Protein AF-V5GDR2-F1 (afdb_monomer)

Organism: Anoplophora glabripennis (NCBI:txid217634)

Structure (mmCIF, N/CA/C/O backbone):
data_AF-V5GDR2-F1
#
_entry.id   AF-V5GDR2-F1
#
loop_
_atom_site.group_PDB
_atom_site.id
_atom_site.type_symbol
_atom_site.label_atom_id
_atom_site.label_alt_id
_atom_site.label_comp_id
_atom_site.label_asym_id
_atom_site.label_entity_id
_atom_site.label_seq_id
_atom_site.pdbx_PDB_ins_code
_atom_site.Cartn_x
_atom_site.Cartn_y
_atom_site.Cartn_z
_atom_site.occupancy
_atom_site.B_iso_or_equiv
_atom_site.auth_seq_id
_atom_site.auth_comp_id
_atom_site.auth_asym_id
_atom_site.auth_atom_id
_atom_site.pdbx_PDB_model_num
ATOM 1 N N . ILE A 1 1 ? 28.555 4.060 -13.500 1.00 91.31 1 ILE A N 1
ATOM 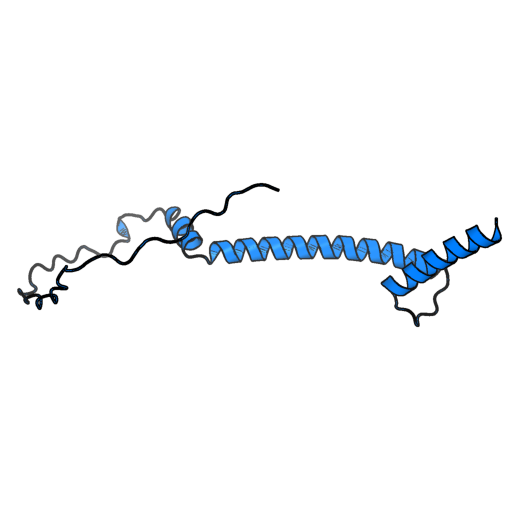2 C CA . ILE A 1 1 ? 27.833 4.610 -12.322 1.00 91.31 1 ILE A CA 1
ATOM 3 C C . ILE A 1 1 ? 26.363 4.839 -12.666 1.00 91.31 1 ILE A C 1
ATOM 5 O O . ILE A 1 1 ? 25.512 4.177 -12.093 1.00 91.31 1 ILE A O 1
ATOM 9 N N . GLU A 1 2 ? 26.080 5.627 -13.700 1.00 98.31 2 GLU A N 1
ATOM 10 C CA . GLU A 1 2 ? 24.729 5.922 -14.201 1.00 98.31 2 GLU A CA 1
ATOM 11 C C . GLU A 1 2 ? 23.796 4.698 -14.383 1.00 98.31 2 GLU A C 1
ATOM 13 O O . GLU A 1 2 ? 22.674 4.676 -13.885 1.00 98.31 2 GLU A O 1
ATOM 18 N N . ARG A 1 3 ? 24.268 3.610 -15.017 1.00 97.81 3 ARG A N 1
ATOM 19 C CA . ARG A 1 3 ? 23.466 2.374 -15.170 1.00 97.81 3 ARG A CA 1
ATOM 20 C C . ARG A 1 3 ? 22.977 1.816 -13.825 1.00 97.81 3 ARG A C 1
ATOM 22 O O . ARG A 1 3 ? 21.829 1.388 -13.726 1.00 97.81 3 ARG A O 1
ATOM 29 N N . LYS A 1 4 ? 23.842 1.818 -12.805 1.00 97.88 4 LYS A N 1
ATOM 30 C CA . LYS A 1 4 ? 23.514 1.308 -11.466 1.00 97.88 4 LYS A CA 1
ATOM 31 C C . LYS A 1 4 ? 22.454 2.189 -10.796 1.00 97.88 4 LYS A C 1
ATOM 33 O O . LYS A 1 4 ? 21.508 1.657 -10.231 1.00 97.88 4 LYS A O 1
ATOM 38 N N . TYR A 1 5 ? 22.561 3.512 -10.943 1.00 98.50 5 TYR A N 1
ATOM 39 C CA . TYR A 1 5 ? 21.570 4.466 -10.435 1.00 98.50 5 TYR A CA 1
ATOM 40 C C . TYR A 1 5 ? 20.181 4.245 -11.052 1.00 98.50 5 TYR A C 1
ATOM 42 O O . TYR A 1 5 ? 19.202 4.081 -10.324 1.00 98.50 5 TYR A O 1
ATOM 50 N N . ARG A 1 6 ? 20.095 4.126 -12.385 1.00 98.31 6 ARG A N 1
ATOM 51 C CA . ARG A 1 6 ? 18.816 3.841 -13.063 1.00 98.31 6 ARG A CA 1
ATOM 52 C C . ARG A 1 6 ? 18.186 2.526 -12.623 1.00 98.31 6 ARG A C 1
ATOM 54 O O . ARG A 1 6 ? 16.973 2.468 -12.453 1.00 98.31 6 ARG A O 1
ATOM 61 N N . THR A 1 7 ? 19.006 1.488 -12.468 1.00 98.50 7 THR A N 1
ATOM 62 C CA . THR A 1 7 ? 18.542 0.163 -12.030 1.00 98.50 7 THR A CA 1
ATOM 63 C C . THR A 1 7 ? 17.946 0.261 -10.628 1.00 98.50 7 THR A C 1
ATOM 65 O O . THR A 1 7 ? 16.774 -0.041 -10.465 1.00 98.50 7 THR A O 1
ATOM 68 N N . SER A 1 8 ? 18.663 0.868 -9.675 1.00 98.62 8 SER A N 1
ATOM 69 C CA . SER A 1 8 ? 18.168 1.059 -8.303 1.00 98.62 8 SER A CA 1
ATOM 70 C C . SER A 1 8 ? 16.840 1.826 -8.226 1.00 98.62 8 SER A C 1
ATOM 72 O O . SER A 1 8 ? 15.973 1.484 -7.423 1.00 98.62 8 SER A O 1
ATOM 74 N N . ILE A 1 9 ? 16.642 2.849 -9.067 1.00 98.38 9 ILE A N 1
ATOM 75 C CA . ILE A 1 9 ? 15.355 3.559 -9.147 1.00 98.38 9 ILE A CA 1
ATOM 76 C C . ILE A 1 9 ? 14.254 2.646 -9.685 1.00 98.38 9 ILE A C 1
ATOM 78 O O . ILE A 1 9 ? 13.145 2.643 -9.152 1.00 98.38 9 ILE A O 1
ATOM 82 N N . ASN A 1 10 ? 14.536 1.893 -10.747 1.00 98.19 10 ASN A N 1
ATOM 83 C CA . ASN A 1 10 ? 13.557 0.982 -11.330 1.00 98.19 10 ASN A CA 1
ATOM 84 C C . ASN A 1 10 ? 13.151 -0.109 -10.339 1.00 98.19 10 ASN A C 1
ATOM 86 O O . ASN A 1 10 ? 11.960 -0.386 -10.233 1.00 98.19 10 ASN A O 1
ATOM 90 N N . ASP A 1 11 ? 14.107 -0.657 -9.592 1.00 98.31 11 ASP A N 1
ATOM 91 C CA . ASP A 1 11 ? 13.865 -1.700 -8.596 1.00 98.31 11 ASP A CA 1
ATOM 92 C C . ASP A 1 11 ? 12.893 -1.202 -7.521 1.00 98.31 11 ASP A C 1
ATOM 94 O O . ASP A 1 11 ? 11.873 -1.839 -7.271 1.00 98.31 11 ASP A O 1
ATOM 98 N N . LYS A 1 12 ? 13.117 0.008 -6.987 1.00 98.25 12 LYS A N 1
ATOM 99 C CA . LYS A 1 12 ? 12.200 0.640 -6.021 1.00 98.25 12 LYS A CA 1
ATOM 100 C C . LYS A 1 12 ? 10.804 0.888 -6.598 1.00 98.25 12 LYS A C 1
ATOM 102 O O . LYS A 1 12 ? 9.806 0.749 -5.897 1.00 98.25 12 LYS A O 1
ATOM 107 N N . ILE A 1 13 ? 10.702 1.262 -7.876 1.00 97.94 13 ILE A N 1
ATOM 108 C CA . ILE A 1 13 ? 9.398 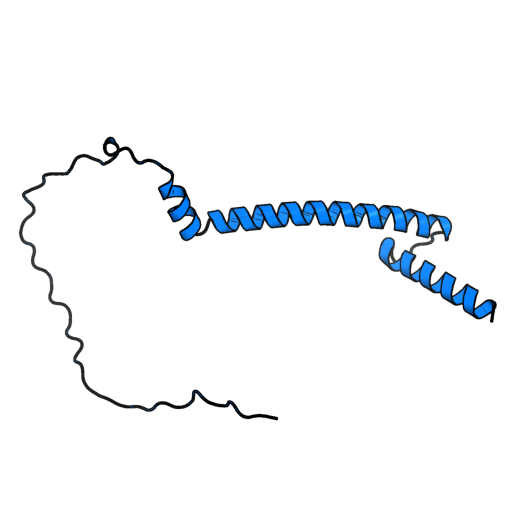1.443 -8.538 1.00 97.94 13 ILE A CA 1
ATOM 109 C C . ILE A 1 13 ? 8.675 0.095 -8.698 1.00 97.94 13 ILE A C 1
ATOM 111 O O . ILE A 1 13 ? 7.453 0.038 -8.554 1.00 97.94 13 ILE A O 1
ATOM 115 N N . ILE A 1 14 ? 9.401 -0.985 -8.990 1.00 97.88 14 ILE A N 1
ATOM 116 C CA . ILE A 1 14 ? 8.829 -2.333 -9.111 1.00 97.88 14 ILE A CA 1
ATOM 117 C C . ILE A 1 14 ? 8.388 -2.855 -7.739 1.00 97.88 14 ILE A C 1
ATOM 119 O O . ILE A 1 14 ? 7.283 -3.375 -7.624 1.00 97.88 14 ILE A O 1
ATOM 123 N N . GLU A 1 15 ? 9.185 -2.645 -6.694 1.00 97.94 15 GLU A N 1
ATOM 124 C CA . GLU A 1 15 ? 8.818 -2.978 -5.314 1.00 97.94 15 GLU A CA 1
ATOM 125 C C . GLU A 1 15 ? 7.514 -2.274 -4.899 1.00 97.94 15 GLU A C 1
ATOM 127 O O . GLU A 1 15 ? 6.575 -2.919 -4.427 1.00 97.94 15 GLU A O 1
ATOM 132 N N . LEU A 1 16 ? 7.397 -0.967 -5.179 1.00 97.94 16 LEU A N 1
ATOM 133 C CA . LEU A 1 16 ? 6.159 -0.211 -4.959 1.00 97.94 16 LEU A CA 1
ATOM 134 C C . LEU A 1 16 ? 4.971 -0.821 -5.708 1.00 97.94 16 LEU A C 1
ATOM 136 O O . LEU A 1 16 ? 3.892 -0.963 -5.135 1.00 97.94 16 LEU A O 1
ATOM 140 N N . LYS A 1 17 ? 5.150 -1.198 -6.979 1.00 97.94 17 LYS A N 1
ATOM 141 C CA . LYS A 1 17 ? 4.099 -1.856 -7.765 1.00 97.94 17 LYS A CA 1
ATOM 142 C C . LYS A 1 17 ? 3.630 -3.139 -7.077 1.00 97.94 17 LYS A C 1
ATOM 144 O O . LYS A 1 17 ? 2.427 -3.313 -6.895 1.00 97.94 17 LYS A O 1
ATOM 149 N N . ASN A 1 18 ? 4.566 -3.993 -6.674 1.00 97.81 18 ASN A N 1
ATOM 150 C CA . ASN A 1 18 ? 4.261 -5.288 -6.074 1.00 97.81 18 ASN A CA 1
ATOM 151 C C . ASN A 1 18 ? 3.460 -5.131 -4.773 1.00 97.81 18 ASN A C 1
ATOM 153 O O . ASN A 1 18 ? 2.462 -5.823 -4.593 1.00 97.81 18 ASN A O 1
ATOM 157 N N . MET A 1 19 ? 3.817 -4.163 -3.922 1.00 97.38 19 MET A N 1
ATOM 158 C CA . MET A 1 19 ? 3.093 -3.896 -2.671 1.00 97.38 19 MET A CA 1
ATOM 159 C C . MET A 1 19 ? 1.660 -3.380 -2.868 1.00 97.38 19 MET A C 1
ATOM 161 O O . MET A 1 19 ? 0.822 -3.563 -1.989 1.00 97.38 19 MET A O 1
ATOM 165 N N . ILE A 1 20 ? 1.377 -2.690 -3.978 1.00 96.12 20 ILE A N 1
ATOM 166 C CA . ILE A 1 20 ? 0.095 -1.984 -4.167 1.00 96.12 20 ILE A CA 1
ATOM 167 C C . ILE A 1 20 ? -0.869 -2.776 -5.050 1.00 96.12 20 ILE A C 1
ATOM 169 O O . ILE A 1 20 ? -2.074 -2.768 -4.809 1.00 96.12 20 ILE A O 1
ATOM 173 N N . VAL A 1 21 ? -0.365 -3.404 -6.112 1.00 95.00 21 VAL A N 1
ATOM 174 C CA . VAL A 1 21 ? -1.194 -4.060 -7.138 1.00 95.00 21 VAL A CA 1
ATOM 175 C C . VAL A 1 21 ? -0.782 -5.504 -7.427 1.00 95.00 21 VAL A C 1
ATOM 177 O O . VAL A 1 21 ? -1.397 -6.139 -8.280 1.00 95.00 21 VAL A O 1
ATOM 180 N N . GLY A 1 22 ? 0.230 -6.025 -6.730 1.00 95.44 22 GLY A N 1
ATOM 181 C CA . GLY A 1 22 ? 0.748 -7.377 -6.931 1.00 95.44 22 GLY A CA 1
ATOM 182 C C . GLY A 1 22 ? 1.801 -7.484 -8.038 1.00 95.44 22 GLY A C 1
ATOM 183 O O . GLY A 1 22 ? 2.026 -6.563 -8.832 1.00 95.44 22 GLY A O 1
ATOM 184 N N . GLU A 1 23 ? 2.480 -8.629 -8.072 1.00 95.69 23 GLU A N 1
ATOM 185 C CA . GLU A 1 23 ? 3.634 -8.873 -8.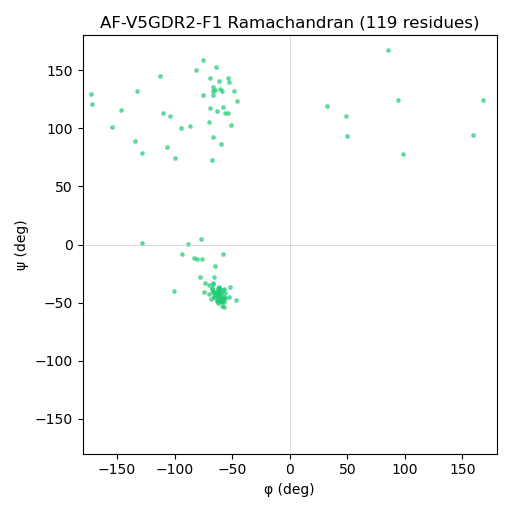947 1.00 95.69 23 GLU A CA 1
ATOM 186 C C . GLU A 1 23 ? 3.248 -8.988 -10.426 1.00 95.69 23 GLU A C 1
ATOM 188 O O . GLU A 1 23 ? 3.958 -8.467 -11.292 1.00 95.69 23 GLU A O 1
ATOM 193 N N . ASP A 1 24 ? 2.077 -9.557 -10.715 1.00 94.81 24 ASP A N 1
ATOM 194 C CA . ASP A 1 24 ? 1.592 -9.814 -12.079 1.00 94.81 24 ASP A CA 1
ATOM 195 C C . ASP A 1 24 ? 1.079 -8.561 -12.802 1.00 94.81 24 ASP A C 1
ATOM 197 O O . ASP A 1 24 ? 0.866 -8.557 -14.021 1.00 94.81 24 ASP A O 1
ATOM 201 N N . ALA A 1 25 ? 0.885 -7.460 -12.073 1.00 94.12 25 ALA A N 1
ATOM 202 C CA . ALA A 1 25 ? 0.343 -6.239 -12.640 1.00 94.12 25 ALA A CA 1
ATOM 203 C C . ALA A 1 25 ? 1.307 -5.607 -13.658 1.00 94.12 25 ALA A C 1
ATOM 205 O O . ALA A 1 25 ? 2.508 -5.435 -13.413 1.00 94.12 25 ALA A O 1
ATOM 206 N N . LYS A 1 26 ? 0.752 -5.181 -14.797 1.00 93.88 26 LYS A N 1
ATOM 207 C CA . LYS A 1 26 ? 1.471 -4.472 -15.865 1.00 93.88 26 LYS A CA 1
ATOM 208 C C . LYS A 1 26 ? 1.084 -2.997 -15.862 1.00 93.88 26 LYS A C 1
ATOM 210 O O . LYS A 1 26 ? 0.197 -2.572 -16.596 1.00 93.88 26 LYS A O 1
ATOM 215 N N . LEU A 1 27 ? 1.746 -2.212 -15.014 1.00 95.62 27 LEU A N 1
ATOM 216 C CA . LEU A 1 27 ? 1.553 -0.763 -14.925 1.00 95.62 27 LEU A CA 1
ATOM 217 C C . LEU A 1 27 ? 2.799 -0.007 -15.384 1.00 95.62 27 LEU A C 1
ATOM 219 O O . LEU A 1 27 ? 3.930 -0.420 -15.139 1.00 95.62 27 LEU A O 1
ATOM 223 N N . ASN A 1 28 ? 2.585 1.142 -16.024 1.00 97.31 28 ASN A N 1
ATOM 224 C CA . ASN A 1 28 ? 3.671 2.063 -16.341 1.00 97.31 28 ASN A CA 1
ATOM 225 C C . ASN A 1 28 ? 4.127 2.833 -15.086 1.00 97.31 28 ASN A C 1
ATOM 227 O O . ASN A 1 28 ? 3.367 2.992 -14.129 1.00 97.31 28 ASN A O 1
ATOM 231 N N . LYS A 1 29 ? 5.354 3.371 -15.111 1.00 96.88 29 LYS A N 1
ATOM 232 C CA . LYS A 1 29 ? 5.957 4.080 -13.966 1.00 96.88 29 LYS A CA 1
ATOM 233 C C . LYS A 1 29 ? 5.067 5.196 -13.412 1.00 96.88 29 LYS A C 1
ATOM 235 O O . LYS A 1 29 ? 4.881 5.290 -12.206 1.00 96.88 29 LYS A O 1
ATOM 240 N N . SER A 1 30 ? 4.478 6.018 -14.283 1.00 97.94 30 SER A N 1
ATOM 241 C CA . SER A 1 30 ? 3.628 7.138 -13.854 1.00 97.94 30 SER A CA 1
ATOM 242 C C . SER A 1 30 ? 2.336 6.679 -13.169 1.00 97.94 30 SER A C 1
ATOM 244 O O . SER A 1 30 ? 1.836 7.363 -12.279 1.00 97.94 30 SER A O 1
ATOM 246 N N . ALA A 1 31 ? 1.785 5.539 -13.589 1.00 97.94 31 ALA A N 1
ATOM 247 C CA . ALA A 1 31 ? 0.588 4.953 -13.008 1.00 97.94 31 ALA A CA 1
ATOM 248 C C . ALA A 1 31 ? 0.897 4.325 -11.647 1.00 97.94 31 ALA A C 1
ATOM 250 O O . ALA A 1 31 ? 0.124 4.525 -10.716 1.00 97.94 31 ALA A O 1
ATOM 251 N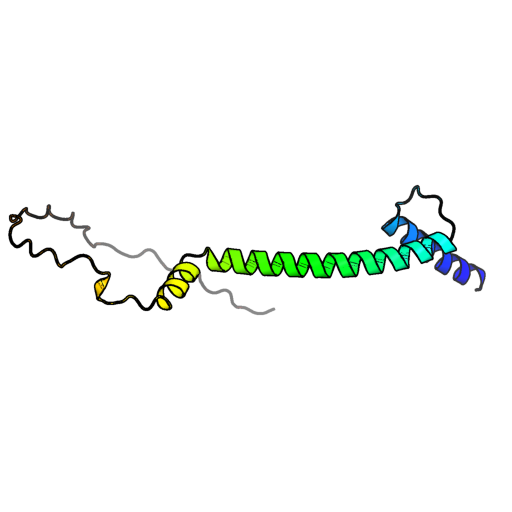 N . ILE A 1 32 ? 2.045 3.644 -11.517 1.00 98.06 32 ILE A N 1
ATOM 252 C CA . ILE A 1 32 ? 2.524 3.102 -10.237 1.00 98.06 32 ILE A CA 1
ATOM 253 C C . ILE A 1 32 ? 2.636 4.233 -9.215 1.00 98.06 32 ILE A C 1
ATOM 255 O O . ILE A 1 32 ? 1.991 4.171 -8.177 1.00 98.06 32 ILE A O 1
ATOM 259 N N . LEU A 1 33 ? 3.360 5.307 -9.544 1.00 98.19 33 LEU A N 1
ATOM 260 C CA . LEU A 1 33 ? 3.573 6.429 -8.624 1.00 98.19 33 LEU A CA 1
ATOM 261 C C . LEU A 1 33 ? 2.262 7.131 -8.226 1.00 98.19 33 LEU A C 1
ATOM 263 O O . LEU A 1 33 ? 2.076 7.462 -7.056 1.00 98.19 33 LEU A O 1
ATOM 267 N N . ARG A 1 34 ? 1.328 7.326 -9.169 1.00 98.25 34 ARG A N 1
ATOM 268 C CA . ARG A 1 34 ? -0.001 7.895 -8.872 1.00 98.25 34 ARG A CA 1
ATOM 269 C C . ARG A 1 34 ? -0.805 7.002 -7.926 1.00 98.25 34 ARG A C 1
ATOM 271 O O . ARG A 1 34 ? -1.277 7.482 -6.897 1.00 98.25 34 ARG A O 1
ATOM 278 N N . ARG A 1 35 ? -0.871 5.700 -8.221 1.00 97.44 35 ARG A N 1
ATOM 279 C CA . ARG A 1 35 ? -1.502 4.692 -7.355 1.00 97.44 35 ARG A CA 1
ATOM 280 C C . ARG A 1 35 ? -0.865 4.663 -5.967 1.00 97.44 35 ARG A C 1
ATOM 282 O O . ARG A 1 35 ? -1.588 4.546 -4.989 1.00 97.44 35 ARG A O 1
ATOM 289 N N . THR A 1 36 ? 0.456 4.815 -5.856 1.00 98.31 36 THR A N 1
ATOM 290 C CA . THR A 1 36 ? 1.151 4.902 -4.560 1.00 98.31 36 THR A CA 1
ATOM 291 C C . THR A 1 36 ? 0.659 6.081 -3.731 1.00 98.31 36 THR A C 1
ATOM 293 O O . THR A 1 36 ? 0.351 5.906 -2.555 1.00 98.31 36 THR A O 1
ATOM 296 N N . ILE A 1 37 ? 0.533 7.269 -4.326 1.00 98.38 37 ILE A N 1
ATOM 297 C CA . ILE A 1 37 ? 0.042 8.461 -3.617 1.00 98.38 37 ILE A CA 1
ATOM 298 C C . ILE A 1 37 ? -1.399 8.249 -3.136 1.00 98.38 37 ILE A C 1
ATOM 300 O O . ILE A 1 37 ? -1.725 8.554 -1.987 1.00 98.38 37 ILE A O 1
ATOM 304 N N . GLU A 1 38 ? -2.258 7.708 -4.000 1.00 98.25 38 GLU A N 1
ATOM 305 C CA . GLU A 1 38 ? -3.646 7.381 -3.659 1.00 98.25 38 GLU A CA 1
ATOM 306 C C . GLU A 1 38 ? -3.721 6.347 -2.532 1.00 98.25 38 GLU A C 1
ATOM 308 O O . GLU A 1 38 ? -4.467 6.530 -1.569 1.00 98.25 38 GLU A O 1
ATOM 313 N N . TYR A 1 39 ? -2.901 5.299 -2.607 1.00 98.44 39 TYR A N 1
ATOM 314 C CA . TYR A 1 39 ? -2.883 4.224 -1.626 1.00 98.44 39 TYR A CA 1
ATOM 315 C C . TYR A 1 39 ? -2.372 4.689 -0.258 1.00 98.44 39 TYR A C 1
ATOM 317 O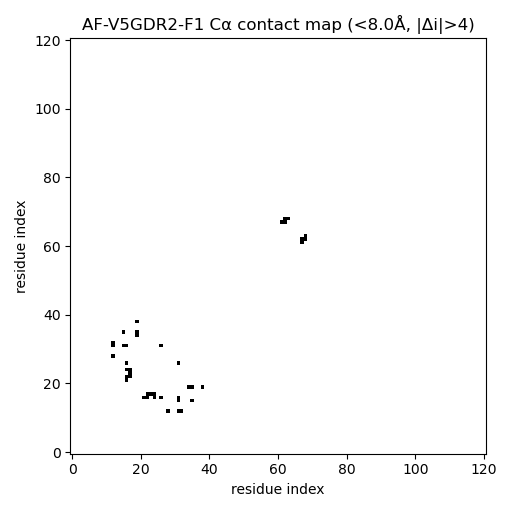 O . TYR A 1 39 ? -2.953 4.324 0.761 1.00 98.44 39 TYR A O 1
ATOM 325 N N . ILE A 1 40 ? -1.364 5.568 -0.210 1.00 98.44 40 ILE A N 1
ATOM 326 C CA . ILE A 1 40 ? -0.915 6.196 1.045 1.00 98.44 40 ILE A CA 1
ATOM 327 C C . ILE A 1 40 ? -2.069 6.962 1.703 1.00 98.44 40 ILE A C 1
ATOM 329 O O . ILE A 1 40 ? -2.327 6.776 2.893 1.00 98.44 40 ILE A O 1
ATOM 333 N N . ARG A 1 41 ? -2.803 7.782 0.939 1.00 98.62 41 ARG A N 1
ATOM 334 C CA . ARG A 1 41 ? -3.963 8.532 1.458 1.00 98.62 41 ARG A CA 1
ATOM 335 C C . ARG A 1 41 ? -5.066 7.596 1.946 1.00 98.62 41 ARG A C 1
ATOM 337 O O . ARG A 1 41 ? -5.646 7.820 3.007 1.00 98.62 41 ARG A O 1
ATOM 344 N N . PHE A 1 42 ? -5.336 6.533 1.192 1.00 98.44 42 PHE A N 1
ATOM 345 C CA . PHE A 1 42 ? -6.284 5.495 1.586 1.00 98.44 42 PHE A CA 1
ATOM 346 C C . PHE A 1 42 ? -5.884 4.840 2.916 1.00 98.44 42 PHE A C 1
ATOM 348 O O . PHE A 1 42 ? -6.709 4.777 3.828 1.00 98.44 42 PHE A O 1
ATOM 355 N N . LEU A 1 43 ? -4.624 4.420 3.063 1.00 98.50 43 LEU A N 1
ATOM 356 C CA . LEU A 1 43 ? -4.118 3.800 4.289 1.00 98.50 43 LEU A CA 1
ATOM 357 C C . LEU A 1 43 ? -4.173 4.754 5.484 1.00 98.50 43 LEU A C 1
ATOM 359 O O . LEU A 1 43 ? -4.576 4.337 6.567 1.00 98.50 43 LEU A O 1
ATOM 363 N N . GLN A 1 44 ? -3.823 6.029 5.301 1.00 98.62 44 GLN A N 1
ATOM 364 C CA . GLN A 1 44 ? -3.935 7.045 6.352 1.00 98.62 44 GLN A CA 1
ATOM 365 C C . GLN A 1 44 ? -5.383 7.194 6.836 1.00 98.62 44 GLN A C 1
ATOM 367 O O . GLN A 1 44 ? -5.644 7.133 8.038 1.00 98.62 44 GLN A O 1
ATOM 372 N N . ASN A 1 45 ? -6.332 7.319 5.906 1.00 98.44 45 ASN A N 1
ATOM 373 C CA . ASN A 1 45 ? -7.752 7.447 6.231 1.00 98.44 45 ASN A CA 1
ATOM 374 C C . ASN A 1 45 ? -8.302 6.185 6.904 1.00 98.44 45 ASN A C 1
ATOM 376 O O . ASN A 1 45 ? -9.024 6.280 7.896 1.00 98.44 45 ASN A O 1
ATOM 380 N N . SER A 1 46 ? -7.945 5.010 6.384 1.00 98.50 46 SER A N 1
ATOM 381 C CA . SER A 1 46 ? -8.344 3.719 6.948 1.00 98.50 46 SER A CA 1
ATOM 382 C C . SER A 1 46 ? -7.806 3.545 8.370 1.00 98.50 46 SER A C 1
ATOM 384 O O . SER A 1 46 ? -8.556 3.216 9.283 1.00 98.50 46 SER A O 1
ATOM 386 N N . ASN A 1 47 ? -6.536 3.880 8.602 1.00 98.56 47 ASN A N 1
ATOM 387 C CA . ASN A 1 47 ? -5.910 3.799 9.921 1.00 98.56 47 ASN A CA 1
ATOM 388 C C . ASN A 1 47 ? -6.591 4.730 10.938 1.00 98.56 47 ASN A C 1
ATOM 390 O O . ASN A 1 47 ? -6.861 4.314 12.063 1.00 98.56 47 ASN A O 1
ATOM 394 N N . THR A 1 48 ? -6.933 5.960 10.543 1.00 98.50 48 THR A N 1
ATOM 395 C CA . THR A 1 48 ? -7.682 6.892 11.402 1.00 98.50 48 THR A CA 1
ATOM 396 C C . THR A 1 48 ? -9.049 6.328 11.794 1.00 98.50 48 THR A C 1
ATOM 398 O O . THR A 1 48 ? -9.381 6.324 12.980 1.00 98.50 48 THR A O 1
ATOM 401 N N . LYS A 1 49 ? -9.811 5.792 10.831 1.00 98.38 49 LYS A N 1
ATOM 402 C CA . LYS A 1 49 ? -11.119 5.167 11.096 1.00 98.38 49 LYS A CA 1
ATOM 403 C C . LYS A 1 49 ? -10.992 3.953 12.015 1.00 98.38 49 LYS A C 1
ATOM 405 O O . LYS A 1 49 ? -11.653 3.893 13.046 1.00 98.38 49 LYS A O 1
ATOM 410 N N . LEU A 1 50 ? -10.066 3.044 11.711 1.00 98.44 50 LEU A N 1
ATOM 411 C CA . LEU A 1 50 ? -9.822 1.848 12.519 1.00 98.44 50 LEU A CA 1
ATOM 412 C C . LEU A 1 50 ? -9.382 2.191 13.946 1.00 98.44 50 LEU A C 1
ATOM 414 O O . LEU A 1 50 ? -9.794 1.528 14.892 1.00 98.44 50 LEU A O 1
ATOM 418 N N . LYS A 1 51 ? -8.574 3.241 14.140 1.00 98.19 51 LYS A N 1
ATOM 419 C CA . LYS A 1 51 ? -8.207 3.724 15.481 1.00 98.19 51 LYS A CA 1
ATOM 420 C C . LYS A 1 51 ? -9.412 4.252 16.252 1.00 98.19 51 LYS A C 1
ATOM 422 O O . LYS A 1 51 ? -9.519 3.979 17.448 1.00 98.19 51 LYS A O 1
ATOM 427 N N . GLN A 1 52 ? -10.303 4.983 15.585 1.00 97.56 52 GLN A N 1
ATOM 428 C CA . GLN A 1 52 ? -11.535 5.482 16.192 1.00 97.56 52 GLN A CA 1
ATOM 429 C C . GLN A 1 52 ? -12.447 4.324 16.615 1.00 97.56 52 GLN A C 1
ATOM 431 O O . GLN A 1 52 ? -12.882 4.279 17.765 1.00 97.56 52 GLN A O 1
ATOM 436 N N . GLU A 1 53 ? -12.667 3.352 15.730 1.00 97.25 53 GLU A N 1
ATOM 437 C CA . GLU A 1 53 ? -13.447 2.145 16.024 1.00 97.25 53 GLU A CA 1
ATOM 438 C C . GLU A 1 53 ? -12.820 1.332 17.161 1.00 97.25 53 GLU A C 1
ATOM 440 O O . GLU A 1 53 ? -13.498 0.951 18.113 1.00 97.25 53 GLU A O 1
ATOM 445 N N . ASN A 1 54 ? -11.502 1.127 17.127 1.00 97.19 54 ASN A N 1
ATOM 446 C CA . ASN A 1 54 ? -10.786 0.400 18.170 1.00 97.19 54 ASN A CA 1
ATOM 447 C C . ASN A 1 54 ? -10.893 1.096 19.536 1.00 97.19 54 ASN A C 1
ATOM 449 O O . ASN A 1 54 ? -11.049 0.425 20.556 1.00 97.19 54 ASN A O 1
ATOM 453 N N . MET A 1 55 ? -10.837 2.431 19.570 1.00 96.00 55 MET A N 1
ATOM 454 C CA . MET A 1 55 ? -11.050 3.204 20.794 1.00 96.00 55 MET A CA 1
ATOM 455 C C . MET A 1 55 ? -12.489 3.060 21.301 1.00 96.00 55 MET A C 1
ATOM 457 O O . MET A 1 55 ? -12.679 2.809 22.491 1.00 96.00 55 MET A O 1
ATOM 461 N N . ALA A 1 56 ? -13.486 3.167 20.419 1.00 94.19 56 ALA A N 1
ATOM 462 C CA . ALA A 1 56 ? -14.893 3.006 20.779 1.00 94.19 56 ALA A CA 1
ATOM 463 C C . ALA A 1 56 ? -15.172 1.609 21.358 1.00 94.19 56 ALA A C 1
ATOM 465 O O . ALA A 1 56 ? -15.762 1.491 22.432 1.00 94.19 56 ALA A O 1
ATOM 466 N N . LEU A 1 57 ? -14.656 0.558 20.712 1.00 95.38 57 LEU A N 1
ATOM 467 C CA . LEU A 1 57 ? -14.767 -0.822 21.187 1.00 95.38 57 LEU A CA 1
ATOM 468 C C . LEU A 1 57 ? -14.073 -1.021 22.538 1.00 95.38 57 LEU A C 1
ATOM 470 O O . LEU A 1 57 ? -14.646 -1.635 23.436 1.00 95.38 57 LEU A O 1
ATOM 474 N N . LYS A 1 58 ? -12.871 -0.462 22.729 1.00 93.56 58 LYS A N 1
ATOM 475 C CA . LYS A 1 58 ? -12.166 -0.508 24.022 1.00 93.56 58 LYS A CA 1
ATOM 476 C C . LYS A 1 58 ? -12.946 0.191 25.133 1.00 93.56 58 LYS A C 1
ATOM 478 O O . LYS A 1 58 ? -12.948 -0.297 26.260 1.00 93.56 58 LYS A O 1
ATOM 483 N N . MET A 1 59 ? -13.597 1.314 24.839 1.00 89.81 59 MET A N 1
ATOM 484 C CA . MET A 1 59 ? -14.434 2.015 25.814 1.00 89.81 59 MET A CA 1
ATOM 485 C C . MET A 1 59 ? -15.692 1.209 26.149 1.00 89.81 59 MET A C 1
ATOM 487 O O . MET A 1 59 ? -15.963 1.001 27.327 1.00 89.81 59 MET A O 1
ATOM 491 N N . ALA A 1 60 ? -16.401 0.677 25.150 1.00 88.19 60 ALA A N 1
ATOM 492 C CA . ALA A 1 60 ? -17.574 -0.173 25.365 1.00 88.19 60 ALA A CA 1
ATOM 493 C C . ALA A 1 60 ? -17.230 -1.438 26.173 1.00 88.19 60 ALA A C 1
ATOM 495 O O . ALA A 1 60 ? -17.914 -1.768 27.139 1.00 88.19 60 ALA A O 1
ATOM 496 N N . ALA A 1 61 ? -16.114 -2.096 25.848 1.00 86.38 61 ALA A N 1
ATOM 497 C CA . ALA A 1 61 ? -15.633 -3.257 26.591 1.00 86.38 61 ALA A CA 1
ATOM 498 C C . ALA A 1 61 ? -15.311 -2.920 28.056 1.00 86.38 61 ALA A C 1
ATOM 500 O O . ALA A 1 61 ? -15.594 -3.726 28.936 1.00 86.38 61 ALA A O 1
ATOM 501 N N . ARG A 1 62 ? -14.768 -1.725 28.340 1.00 81.12 62 ARG A N 1
ATOM 502 C CA . ARG A 1 62 ? -14.535 -1.258 29.719 1.00 81.12 62 ARG A CA 1
ATOM 503 C C . ARG A 1 62 ? -15.839 -1.010 30.480 1.00 81.12 62 ARG A C 1
ATOM 505 O O . ARG A 1 62 ? -15.906 -1.367 31.654 1.00 81.12 62 ARG A O 1
ATOM 512 N N . GLN A 1 63 ? -16.858 -0.441 29.835 1.00 72.31 63 GLN A N 1
ATOM 513 C CA . GLN A 1 63 ? -18.171 -0.213 30.460 1.00 72.31 63 GLN A CA 1
ATOM 514 C C . GLN A 1 63 ? -18.903 -1.526 30.771 1.00 72.31 63 GLN A C 1
ATOM 516 O O . GLN A 1 63 ? -19.533 -1.642 31.815 1.00 72.31 63 GLN A O 1
ATOM 521 N N . ASN A 1 64 ? -18.728 -2.547 29.930 1.00 69.25 64 ASN A N 1
ATOM 522 C CA . ASN A 1 64 ? -19.288 -3.885 30.146 1.00 69.25 64 ASN A CA 1
ATOM 523 C C . ASN A 1 64 ? -18.526 -4.722 31.195 1.00 69.25 64 ASN A C 1
ATOM 525 O O . ASN A 1 64 ? -18.844 -5.893 31.393 1.00 69.25 64 ASN A O 1
ATOM 529 N N . THR A 1 65 ? -17.518 -4.161 31.873 1.00 74.69 65 THR A N 1
ATOM 530 C CA . THR A 1 65 ? -16.905 -4.821 33.037 1.00 74.69 65 THR A CA 1
ATOM 531 C C . THR A 1 65 ? -17.746 -4.586 34.291 1.00 74.69 65 THR A C 1
ATOM 533 O O . THR A 1 65 ? -18.353 -3.527 34.440 1.00 74.69 65 THR A O 1
ATOM 536 N N . LEU A 1 66 ? -17.721 -5.530 35.242 1.00 61.47 66 LEU A N 1
ATOM 537 C CA . LEU A 1 66 ? -18.402 -5.392 36.541 1.00 61.47 66 LEU A CA 1
ATOM 538 C C . LEU A 1 66 ? -18.036 -4.074 37.249 1.00 61.47 66 LEU A C 1
ATOM 540 O O . LEU A 1 66 ? -18.890 -3.426 37.846 1.00 61.47 66 LEU A O 1
ATOM 544 N N . LYS A 1 67 ? -16.775 -3.639 37.118 1.00 69.12 67 LYS A N 1
ATOM 545 C CA . LYS A 1 67 ? -16.287 -2.355 37.635 1.00 69.12 67 LYS A CA 1
ATOM 546 C C . LYS A 1 67 ? -16.935 -1.156 36.932 1.00 69.12 67 LYS A C 1
ATOM 548 O O . LYS A 1 67 ? -17.292 -0.204 37.614 1.00 69.12 67 LYS A O 1
ATOM 553 N N . GLY A 1 68 ? -17.093 -1.206 35.606 1.00 66.00 68 GLY A N 1
ATOM 554 C CA . GLY A 1 68 ? -17.768 -0.170 34.816 1.00 66.00 68 GLY A CA 1
ATOM 555 C C . GLY A 1 68 ? -19.212 0.036 35.271 1.00 66.00 68 GLY A C 1
ATOM 556 O O . GLY A 1 68 ? -19.566 1.139 35.682 1.00 66.00 68 GLY A O 1
ATOM 557 N N . LEU A 1 69 ? -19.986 -1.052 35.342 1.00 67.31 69 LEU A N 1
ATOM 558 C CA . LEU A 1 69 ? -21.363 -1.058 35.854 1.00 67.31 69 LEU A CA 1
ATOM 559 C C . LEU A 1 69 ? -21.477 -0.513 37.289 1.00 67.31 69 LEU A C 1
ATOM 561 O O . LEU A 1 69 ? -22.328 0.339 37.547 1.00 67.31 69 LEU A O 1
ATOM 565 N N . LEU A 1 70 ? -20.595 -0.934 38.208 1.00 65.44 70 LEU A N 1
ATOM 566 C CA . LEU A 1 70 ? -20.584 -0.422 39.587 1.00 65.44 70 LEU A CA 1
ATOM 567 C C . LEU A 1 70 ? -20.292 1.086 39.649 1.00 65.44 70 LEU A C 1
ATOM 569 O O . LEU A 1 70 ? -20.886 1.786 40.463 1.00 65.44 70 LEU A O 1
ATOM 573 N N . THR A 1 71 ? -19.402 1.604 38.795 1.00 64.88 71 THR A N 1
ATOM 574 C CA . THR A 1 71 ? -19.074 3.042 38.759 1.00 64.88 71 THR A CA 1
ATOM 575 C C . THR A 1 71 ? -20.121 3.904 38.055 1.00 64.88 71 THR A C 1
ATOM 577 O O . THR A 1 71 ? -20.259 5.074 38.396 1.00 64.88 71 THR A O 1
ATOM 580 N N . THR A 1 72 ? -20.880 3.366 37.098 1.00 58.88 72 THR A N 1
ATOM 581 C CA . THR A 1 72 ? -22.011 4.084 36.486 1.00 58.88 72 THR A CA 1
ATOM 582 C C . THR A 1 72 ? -23.199 4.166 37.452 1.00 58.88 72 THR A C 1
ATOM 584 O O . THR A 1 72 ? -23.891 5.183 37.487 1.00 58.88 72 THR A O 1
ATOM 587 N N . GLY A 1 73 ? -23.387 3.148 38.300 1.00 54.62 73 GLY A N 1
ATOM 588 C CA . GLY A 1 73 ? -24.431 3.113 39.328 1.00 54.62 73 GLY A CA 1
ATOM 589 C C . GLY A 1 73 ? -24.294 4.161 40.442 1.00 54.62 73 GLY A C 1
ATOM 590 O O . GLY A 1 73 ? -25.287 4.465 41.092 1.00 54.62 73 GLY A O 1
ATOM 591 N N . THR A 1 74 ? -23.115 4.763 40.649 1.00 55.62 74 THR A N 1
ATOM 592 C CA . THR A 1 74 ? -22.913 5.791 41.692 1.00 55.62 74 THR A CA 1
ATOM 593 C C . THR A 1 74 ? -23.336 7.201 41.271 1.00 55.62 74 THR A C 1
ATOM 595 O O . THR A 1 74 ? -23.423 8.081 42.124 1.00 55.62 74 THR A O 1
ATOM 598 N N . ASN A 1 75 ? -23.614 7.441 39.979 1.00 51.44 75 ASN A N 1
ATOM 599 C CA . ASN A 1 75 ? -24.144 8.725 39.496 1.00 51.44 75 ASN A CA 1
ATOM 600 C C . ASN A 1 75 ? -25.678 8.755 39.403 1.00 51.44 75 ASN A C 1
ATOM 602 O O . ASN A 1 75 ? -26.255 9.824 39.204 1.00 51.44 75 ASN A O 1
ATOM 606 N N . LEU A 1 76 ? -26.355 7.617 39.595 1.00 57.19 76 LEU A N 1
ATOM 607 C CA . LEU A 1 76 ? -27.764 7.650 39.962 1.00 57.19 76 LEU A CA 1
ATOM 608 C C . LEU A 1 76 ? -27.818 8.172 41.399 1.00 57.19 76 LEU A C 1
ATOM 610 O O . LEU A 1 76 ? -27.473 7.461 42.341 1.00 57.19 76 LEU A O 1
ATOM 614 N N . LYS A 1 77 ? -28.236 9.430 41.572 1.00 56.19 77 LYS A N 1
ATOM 615 C CA . LYS A 1 77 ? -28.805 9.882 42.844 1.00 56.19 77 LYS A CA 1
ATOM 616 C C . LYS A 1 77 ? -30.037 9.014 43.091 1.00 56.19 77 LYS A C 1
ATOM 618 O O . LYS A 1 77 ? -31.127 9.377 42.668 1.00 56.19 77 LYS A O 1
ATOM 623 N N . TYR A 1 78 ? -29.843 7.848 43.700 1.00 54.00 78 TYR A N 1
ATOM 624 C CA . TYR A 1 78 ? -30.937 7.072 44.255 1.00 54.00 78 TYR A CA 1
ATOM 625 C C . TYR A 1 78 ? -31.650 7.992 45.241 1.00 54.00 78 TYR A C 1
ATOM 627 O O . TYR A 1 78 ? -31.058 8.431 46.232 1.00 54.00 78 TYR A O 1
ATOM 635 N N . SER A 1 79 ? -32.886 8.362 44.909 1.00 56.34 79 SER A N 1
ATOM 636 C CA . SER A 1 79 ? -33.771 8.977 45.882 1.00 56.34 79 SER A CA 1
ATOM 637 C C . SER A 1 79 ? -34.045 7.907 46.941 1.00 56.34 79 SER A C 1
ATOM 639 O O . SER A 1 79 ? -34.341 6.770 46.567 1.00 56.34 79 SER A O 1
ATOM 641 N N . PRO A 1 80 ? -33.959 8.213 48.245 1.00 58.41 80 PRO A N 1
ATOM 642 C CA . PRO A 1 80 ? -34.295 7.255 49.299 1.00 58.41 80 PRO A CA 1
ATOM 643 C C . PRO A 1 80 ? -35.737 6.720 49.215 1.00 58.41 80 PRO A C 1
ATOM 645 O O . PRO A 1 80 ? -36.087 5.814 49.956 1.00 58.41 80 PRO A O 1
ATOM 648 N N . GLU A 1 81 ? -36.581 7.275 48.339 1.00 58.72 81 GLU A N 1
ATOM 649 C CA . GLU A 1 81 ? -37.959 6.826 48.118 1.00 58.72 81 GLU A CA 1
ATOM 650 C C . GLU A 1 81 ? -38.090 5.598 47.194 1.00 58.72 81 GLU A C 1
ATOM 652 O O . GLU A 1 81 ? -39.151 4.982 47.177 1.00 58.72 81 GLU A O 1
ATOM 657 N N . ASP A 1 82 ? -37.036 5.194 46.470 1.00 60.25 82 ASP A N 1
ATOM 658 C CA . ASP A 1 82 ? -37.074 4.030 45.557 1.00 60.25 82 ASP A CA 1
ATOM 659 C C . ASP A 1 82 ? -36.723 2.694 46.241 1.00 60.25 82 ASP A C 1
ATOM 661 O O . ASP A 1 82 ? -36.689 1.638 45.601 1.00 60.25 82 ASP A O 1
ATOM 665 N N . THR A 1 83 ? -36.444 2.707 47.548 1.00 62.38 83 THR A N 1
ATOM 666 C CA . THR A 1 83 ? -36.326 1.466 48.318 1.00 62.38 83 THR A CA 1
ATOM 667 C C . THR A 1 83 ? -37.718 0.891 48.581 1.00 62.38 83 THR A C 1
ATOM 669 O O . THR A 1 83 ? -38.574 1.614 49.094 1.00 62.38 83 THR A O 1
ATOM 672 N N . PRO A 1 84 ? -37.965 -0.400 48.286 1.00 69.12 84 PRO A N 1
ATOM 673 C CA . PRO A 1 84 ? -39.194 -1.055 48.717 1.00 69.12 84 PRO A CA 1
ATOM 674 C C . PRO A 1 84 ? -39.362 -0.893 50.240 1.00 69.12 84 PRO A C 1
ATOM 676 O O . PRO A 1 84 ? -38.357 -0.903 50.958 1.00 69.12 84 PRO A O 1
ATOM 679 N N . PRO A 1 85 ? -40.602 -0.709 50.737 1.00 64.62 85 PRO A N 1
ATOM 680 C CA . PRO A 1 85 ? -40.861 -0.459 52.152 1.00 64.62 85 PRO A CA 1
ATOM 681 C C . PRO A 1 85 ? -40.200 -1.537 53.012 1.00 64.62 85 PRO A C 1
ATOM 683 O O . PRO A 1 85 ? -40.222 -2.715 52.649 1.00 64.62 85 PRO A O 1
ATOM 686 N N . HIS A 1 86 ? -39.613 -1.135 54.146 1.00 54.12 86 HIS A N 1
ATOM 687 C CA . HIS A 1 86 ? -39.081 -2.078 55.125 1.00 54.12 86 HIS A CA 1
ATOM 688 C C . HIS A 1 86 ? -40.183 -3.073 55.491 1.00 54.12 86 HIS A C 1
ATOM 690 O O . HIS A 1 86 ? -41.198 -2.706 56.083 1.00 54.12 86 HIS A O 1
ATOM 696 N N . SER A 1 87 ? -39.989 -4.333 55.113 1.00 54.59 87 SER A N 1
ATOM 697 C CA . SER A 1 87 ? -40.827 -5.423 55.581 1.00 54.59 87 SER A CA 1
ATOM 698 C C . SER A 1 87 ? -40.579 -5.594 57.078 1.0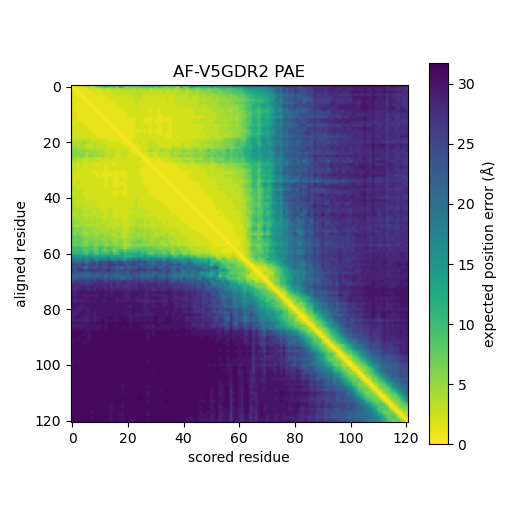0 54.59 87 SER A C 1
ATOM 700 O O . SER A 1 87 ? -39.667 -6.319 57.474 1.00 54.59 87 SER A O 1
ATOM 702 N N . ASP A 1 88 ? -41.386 -4.939 57.913 1.00 56.12 88 ASP A N 1
ATOM 703 C CA . ASP A 1 88 ? -41.571 -5.308 59.318 1.00 56.12 88 ASP A CA 1
ATOM 704 C C . ASP A 1 88 ? -42.301 -6.660 59.364 1.00 56.12 88 ASP A C 1
ATOM 706 O O . ASP A 1 88 ? -43.483 -6.775 59.680 1.00 56.12 88 ASP A O 1
ATOM 710 N N . HIS A 1 89 ? -41.578 -7.720 59.014 1.00 50.28 89 HIS A N 1
ATOM 711 C CA . HIS A 1 89 ? -41.939 -9.079 59.381 1.00 50.28 89 HIS A CA 1
ATOM 712 C C . HIS A 1 89 ? -41.101 -9.473 60.591 1.00 50.28 89 HIS A C 1
ATOM 714 O O . HIS A 1 89 ? -40.169 -10.272 60.528 1.00 50.28 89 HIS A O 1
ATOM 720 N N . SER A 1 90 ? -41.484 -8.907 61.735 1.00 55.22 90 SER A N 1
ATOM 721 C CA . SER A 1 90 ? -41.444 -9.688 62.963 1.00 55.22 90 SER A CA 1
ATOM 722 C C . SER A 1 90 ? -42.355 -10.899 62.744 1.00 55.22 90 SER A C 1
ATOM 724 O O . SER A 1 90 ? -43.471 -10.741 62.262 1.00 55.22 90 SER A O 1
ATOM 726 N N . LEU A 1 91 ? -41.863 -12.092 63.086 1.00 57.16 91 LEU A N 1
ATOM 727 C CA . LEU A 1 91 ? -42.471 -13.420 62.895 1.00 57.16 91 LEU A CA 1
ATOM 728 C C . LEU A 1 91 ? -41.969 -14.187 61.656 1.00 57.16 91 LEU A C 1
ATOM 730 O O . LEU A 1 91 ? -42.666 -14.378 60.661 1.00 57.16 91 LEU A O 1
ATOM 734 N N . SER A 1 92 ? -40.771 -14.759 61.784 1.00 48.84 92 SER A N 1
ATOM 735 C CA . SER A 1 92 ? -40.500 -16.102 61.262 1.00 48.84 92 SER A CA 1
ATOM 736 C C . SER A 1 92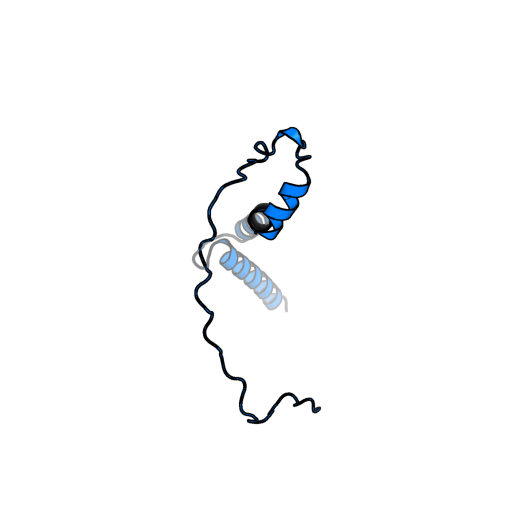 ? -39.776 -16.936 62.338 1.00 48.84 92 SER A C 1
ATOM 738 O O . SER A 1 92 ? -38.873 -16.397 62.979 1.00 48.84 92 SER A O 1
ATOM 740 N N . PRO A 1 93 ? -40.212 -18.187 62.609 1.00 50.66 93 PRO A N 1
ATOM 741 C CA . PRO A 1 93 ? -39.783 -18.997 63.761 1.00 50.66 93 PRO A CA 1
ATOM 742 C C . PRO A 1 93 ? -38.296 -19.378 63.779 1.00 50.66 93 PRO A C 1
ATOM 744 O O . PRO A 1 93 ? -37.690 -19.546 62.722 1.00 50.66 93 PRO A O 1
ATOM 747 N N . GLU A 1 94 ? -37.742 -19.591 64.982 1.00 51.16 94 GLU A N 1
ATOM 748 C CA . GLU A 1 94 ? -36.439 -20.236 65.198 1.00 51.16 94 GLU A CA 1
ATOM 749 C C . GLU A 1 94 ? -36.369 -21.573 64.444 1.00 51.16 94 GLU A C 1
ATOM 751 O O . GLU A 1 94 ? -36.912 -22.583 64.889 1.00 51.16 94 GLU A O 1
ATOM 756 N N . HIS A 1 95 ? -35.673 -21.594 63.309 1.00 47.44 95 HIS A N 1
ATOM 757 C CA . HIS A 1 95 ? -35.193 -22.829 62.708 1.00 47.44 95 HIS A CA 1
ATOM 758 C C . HIS A 1 95 ? -33.673 -22.870 62.842 1.00 47.44 95 HIS A C 1
ATOM 760 O O . HIS A 1 95 ? -32.937 -22.057 62.285 1.00 47.44 95 HIS A O 1
ATOM 766 N N . SER A 1 96 ? -33.245 -23.823 63.659 1.00 50.19 96 SER A N 1
ATOM 767 C CA . SER A 1 96 ? -31.882 -24.187 64.010 1.00 50.19 96 SER A CA 1
ATOM 768 C C . SER A 1 96 ? -30.965 -24.345 62.793 1.00 50.19 96 SER A C 1
ATOM 770 O O . SER A 1 96 ? -31.273 -25.052 61.834 1.00 50.19 96 SER A O 1
ATOM 772 N N . LEU A 1 97 ? -29.790 -23.716 62.873 1.00 56.91 97 LEU A N 1
ATOM 773 C CA . LEU A 1 97 ? -28.659 -23.977 61.986 1.00 56.91 97 LEU A CA 1
ATOM 774 C C . LEU A 1 97 ? -28.232 -25.454 62.125 1.00 56.91 97 LEU A C 1
ATOM 776 O O . LEU A 1 97 ? -28.078 -25.920 63.258 1.00 56.91 97 LEU A O 1
ATOM 780 N N . PRO A 1 98 ? -27.992 -26.201 61.032 1.00 65.06 98 PRO A N 1
ATOM 781 C CA . PRO A 1 98 ? -27.242 -27.445 61.129 1.00 65.06 98 PRO A CA 1
ATOM 782 C C . PRO A 1 98 ? -25.774 -27.121 61.468 1.00 65.06 98 PRO A C 1
ATOM 784 O O . PRO A 1 98 ? -25.247 -26.110 60.996 1.00 65.06 98 PRO A O 1
ATOM 787 N N . PRO A 1 99 ? -25.097 -27.944 62.287 1.00 55.53 99 PRO A N 1
ATOM 788 C CA . PRO A 1 99 ? -23.718 -27.686 62.676 1.00 55.53 99 PRO A CA 1
ATOM 789 C C . PRO A 1 99 ? -22.788 -27.812 61.464 1.00 55.53 99 PRO A C 1
ATOM 791 O O . PRO A 1 99 ? -22.850 -28.788 60.713 1.00 55.53 99 PRO A O 1
ATOM 794 N N . SER A 1 100 ? -21.917 -26.819 61.283 1.00 57.00 100 SER A N 1
ATOM 795 C CA . SER A 1 100 ? -20.808 -26.878 60.330 1.00 57.00 100 SER A CA 1
ATOM 796 C C . SER A 1 100 ? -19.861 -28.029 60.692 1.00 57.00 100 SER A C 1
ATOM 798 O O . SER A 1 100 ? -19.586 -28.223 61.878 1.00 57.00 100 SER A O 1
ATOM 800 N N . PRO A 1 101 ? -19.320 -28.776 59.714 1.00 59.25 101 PRO A N 1
ATOM 801 C CA . PRO A 1 101 ? -18.305 -29.778 60.000 1.00 59.25 101 PRO A CA 1
ATOM 802 C C . PRO A 1 101 ? -17.025 -29.095 60.496 1.00 59.25 101 PRO A C 1
ATOM 804 O O . PRO A 1 101 ? -16.512 -28.171 59.861 1.00 59.25 101 PRO A O 1
ATOM 807 N N . GLU A 1 102 ? -16.513 -29.557 61.636 1.00 52.56 102 GLU A N 1
ATOM 808 C CA . GLU A 1 102 ? -15.191 -29.189 62.134 1.00 52.56 102 GLU A CA 1
ATOM 809 C C . GLU A 1 102 ? -14.126 -29.684 61.151 1.00 52.56 102 GLU A C 1
ATOM 811 O O . GLU A 1 102 ? -13.943 -30.889 60.973 1.00 52.56 102 GLU A O 1
ATOM 816 N N . TYR A 1 103 ? -13.396 -28.765 60.518 1.00 46.94 103 TYR A N 1
ATOM 817 C CA . TYR A 1 103 ? -12.122 -29.113 59.898 1.00 46.94 103 TYR A CA 1
ATOM 818 C C . TYR A 1 103 ? -11.047 -29.001 60.976 1.00 46.94 103 TYR A C 1
ATOM 820 O O . TYR A 1 103 ? -10.646 -27.905 61.372 1.00 46.94 103 TYR A O 1
ATOM 828 N N . SER A 1 104 ? -10.635 -30.153 61.500 1.00 46.22 104 SER A N 1
ATOM 829 C CA . SER A 1 104 ? -9.564 -30.262 62.480 1.00 46.22 104 SER A CA 1
ATOM 830 C C . SER A 1 104 ? -8.271 -29.669 61.916 1.00 46.22 104 SER A C 1
ATOM 832 O O . SER A 1 104 ? -7.724 -30.148 60.925 1.00 46.22 104 SER A O 1
ATOM 834 N N . ALA A 1 105 ? -7.771 -28.628 62.576 1.00 53.41 105 ALA A N 1
ATOM 835 C CA . ALA A 1 105 ? -6.393 -28.192 62.448 1.00 53.41 105 ALA A CA 1
ATOM 836 C C . ALA A 1 105 ? -5.485 -29.244 63.099 1.00 53.41 105 ALA A C 1
ATOM 838 O O . ALA A 1 105 ? -5.636 -29.505 64.289 1.00 53.41 105 ALA A O 1
ATOM 839 N N . ASN A 1 106 ? -4.607 -29.861 62.301 1.00 40.56 106 ASN A N 1
ATOM 840 C CA . ASN A 1 106 ? -3.385 -30.605 62.654 1.00 40.56 106 ASN A CA 1
ATOM 841 C C . ASN A 1 106 ? -2.965 -31.354 61.373 1.00 40.56 106 ASN A C 1
ATOM 843 O O . ASN A 1 106 ? -3.787 -32.069 60.820 1.00 40.56 106 ASN A O 1
ATOM 847 N N . ILE A 1 107 ? -1.779 -31.281 60.771 1.00 49.69 107 ILE A N 1
ATOM 848 C CA . ILE A 1 107 ? -0.382 -31.056 61.176 1.00 49.69 107 ILE A CA 1
ATOM 849 C C . ILE A 1 107 ? 0.332 -30.917 59.799 1.00 49.69 107 ILE A C 1
ATOM 851 O O . ILE A 1 107 ? 0.060 -31.716 58.911 1.00 49.69 107 ILE A O 1
ATOM 855 N N . LYS A 1 108 ? 0.998 -29.801 59.478 1.00 41.50 108 LYS A N 1
ATOM 856 C CA . LYS A 1 108 ? 2.418 -29.499 59.746 1.00 41.50 108 LYS A CA 1
ATOM 857 C C . LYS A 1 108 ? 3.337 -29.861 58.561 1.00 41.50 108 LYS A C 1
ATOM 859 O O . LYS A 1 108 ? 3.376 -31.007 58.140 1.00 41.50 108 LYS A O 1
ATOM 864 N N . ASP A 1 109 ? 4.075 -28.840 58.126 1.00 47.38 109 ASP A N 1
ATOM 865 C CA . ASP A 1 109 ? 5.403 -28.841 57.499 1.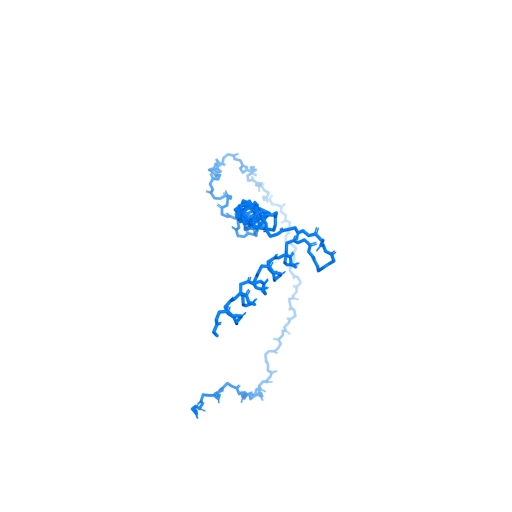00 47.38 109 ASP A CA 1
ATOM 866 C C . ASP A 1 109 ? 5.678 -29.787 56.322 1.00 47.38 109 ASP A C 1
ATOM 868 O O . ASP A 1 109 ? 6.232 -30.861 56.515 1.00 47.38 109 ASP A O 1
ATOM 872 N N . GLU A 1 110 ? 5.499 -29.288 55.094 1.00 45.44 110 GLU A N 1
ATOM 873 C CA . GLU A 1 110 ? 6.448 -29.572 54.007 1.00 45.44 110 GLU A CA 1
ATOM 874 C C . GLU A 1 110 ? 6.793 -28.283 53.244 1.00 45.44 110 GLU A C 1
ATOM 876 O O . GLU A 1 110 ? 6.112 -27.855 52.319 1.00 45.44 110 GLU A O 1
ATOM 881 N N . MET A 1 111 ? 7.839 -27.646 53.773 1.00 48.81 111 MET A N 1
ATOM 882 C CA . MET A 1 111 ? 8.994 -27.059 53.085 1.00 48.81 111 MET A CA 1
ATOM 883 C C . MET A 1 111 ? 8.770 -26.138 51.874 1.00 48.81 111 MET A C 1
ATOM 885 O O . MET A 1 111 ? 8.459 -26.544 50.760 1.00 48.81 111 MET A O 1
ATOM 889 N N . GLU A 1 112 ? 9.080 -24.871 52.147 1.00 46.66 112 GLU A N 1
ATOM 890 C CA . GLU A 1 112 ? 9.607 -23.861 51.234 1.00 46.66 112 GLU A CA 1
ATOM 891 C C . GLU A 1 112 ? 10.759 -24.405 50.364 1.00 46.66 112 GLU A C 1
ATOM 893 O O . GLU A 1 112 ? 11.767 -24.851 50.902 1.00 46.66 112 GLU A O 1
ATOM 898 N N . ASP A 1 113 ? 10.621 -24.314 49.039 1.00 42.34 113 ASP A N 1
ATOM 899 C CA . ASP A 1 113 ? 11.707 -24.153 48.051 1.00 42.34 113 ASP A CA 1
ATOM 900 C C . ASP A 1 113 ? 11.028 -23.902 46.685 1.00 42.34 113 ASP A C 1
ATOM 902 O O . ASP A 1 113 ? 10.095 -24.608 46.323 1.00 42.34 113 ASP A O 1
ATOM 906 N N . GLU A 1 114 ? 11.303 -22.915 45.840 1.00 42.78 114 GLU A N 1
ATOM 907 C CA . GLU A 1 114 ? 12.365 -21.930 45.737 1.00 42.78 114 GLU A CA 1
ATOM 908 C C . GLU A 1 114 ? 11.739 -20.646 45.154 1.00 42.78 114 GLU A C 1
ATOM 910 O O . GLU A 1 114 ? 11.320 -20.591 43.994 1.00 42.78 114 GLU A O 1
ATOM 915 N N . SER A 1 115 ? 11.727 -19.561 45.922 1.00 41.66 115 SER A N 1
ATOM 916 C CA . SER A 1 115 ? 11.926 -18.236 45.341 1.00 41.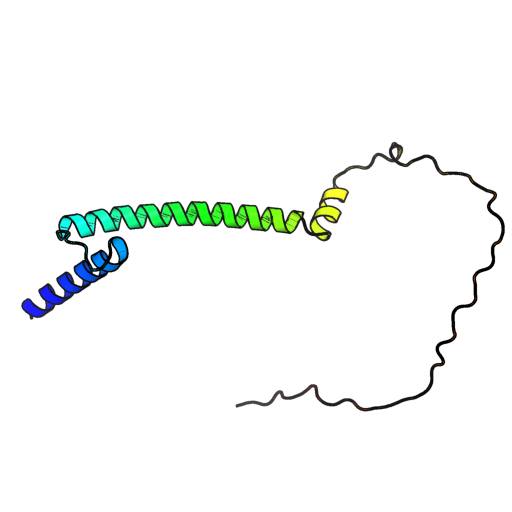66 115 SER A CA 1
ATOM 917 C C . SER A 1 115 ? 13.351 -17.849 45.695 1.00 41.66 115 SER A C 1
ATOM 919 O O . SER A 1 115 ? 13.602 -17.656 46.880 1.00 41.66 115 SER A O 1
ATOM 921 N N . MET A 1 116 ? 14.257 -17.785 44.709 1.00 46.09 116 MET A N 1
ATOM 922 C CA . MET A 1 116 ? 15.428 -16.888 44.619 1.00 46.09 116 MET A CA 1
ATOM 923 C C . MET A 1 116 ? 16.478 -17.450 43.644 1.00 46.09 116 MET A C 1
ATOM 925 O O . MET A 1 116 ? 17.400 -18.148 44.042 1.00 46.09 116 MET A O 1
ATOM 929 N N . THR A 1 117 ? 16.440 -17.030 42.376 1.00 37.88 117 THR A N 1
ATOM 930 C CA . THR A 1 117 ? 17.668 -16.951 41.562 1.00 37.88 117 THR A CA 1
ATOM 931 C C . THR A 1 117 ? 17.774 -15.571 40.927 1.00 37.88 117 THR A C 1
ATOM 933 O O . THR A 1 117 ? 17.463 -15.348 39.758 1.00 37.88 117 THR A O 1
ATOM 936 N N . LEU A 1 118 ? 18.220 -14.622 41.746 1.00 43.94 118 LEU A N 1
ATOM 937 C CA . LEU A 1 118 ? 18.883 -13.397 41.317 1.00 43.94 118 LEU A CA 1
ATOM 938 C C . LEU A 1 118 ? 20.388 -13.673 41.379 1.00 43.94 118 LEU A C 1
ATOM 940 O O . LEU A 1 118 ? 20.965 -13.611 42.460 1.00 43.94 118 LEU A O 1
ATOM 944 N N . THR A 1 119 ? 21.055 -13.970 40.259 1.00 45.16 119 THR A N 1
ATOM 945 C CA . THR A 1 119 ? 22.513 -13.761 40.151 1.00 45.16 119 THR A CA 1
ATOM 946 C C . THR A 1 119 ? 22.958 -13.564 38.697 1.00 45.16 119 THR A C 1
ATOM 948 O O . THR A 1 119 ? 23.072 -14.504 37.925 1.00 45.16 119 THR A O 1
ATOM 951 N N . ARG A 1 120 ? 23.183 -12.289 38.360 1.00 40.19 120 ARG A N 1
ATOM 952 C CA . ARG A 1 120 ? 24.345 -11.721 37.650 1.00 40.19 120 ARG A CA 1
ATOM 953 C C . ARG A 1 120 ? 25.061 -12.579 36.586 1.00 40.19 120 ARG A C 1
ATOM 955 O O . ARG A 1 120 ? 25.764 -13.530 36.915 1.00 40.19 120 ARG A O 1
ATOM 962 N N . GLY A 1 121 ? 25.045 -12.055 35.361 1.00 40.38 121 GLY A N 1
ATOM 963 C CA . GLY A 1 121 ? 26.033 -12.245 34.297 1.00 40.38 121 GLY A CA 1
ATOM 964 C C . GLY A 1 121 ? 25.991 -11.034 33.384 1.00 40.38 121 GLY A C 1
ATOM 965 O O . GLY A 1 121 ? 24.975 -10.918 32.670 1.00 40.38 121 GLY A O 1
#

InterPro domains:
  IPR011598 Myc-type, basic helix-loop-helix (bHLH) domain [PF00010] (1-44)
  IPR011598 Myc-type, basic helix-loop-helix (bHLH) domain [PS50888] (1-43)
  IPR011598 Myc-type, basic helix-loop-helix (bHLH) domain [SM00353] (1-49)
  IPR036638 Helix-loop-helix DNA-binding domain superfamily [G3DSA:4.10.280.10] (6-66)
  IPR036638 Helix-loop-helix DNA-binding domain superfamily [SSF47459] (1-61)

Foldseek 3Di:
DVVVVVVVVVVVLQVLCCVQPRNPDDDDSVVSVVSSVVVVVVVVVVVVVVVVVVVVVVVVVVCPDPVNVVVVVVPPPPDPVPDDPPPPPPDDDDDDDDDDDDPDDDDDDDDDDDDDDDDDD

pLDDT: mean 75.94, std 22.22, range [37.88, 98.62]

Radius of gyration: 35.56 Å; Cα contacts (8 Å, |Δi|>4): 21; chains: 1; bounding box: 70×41×82 Å

Sequence (121 aa):
IERKYRTSINDKIIELKNMIVGEDAKLNKSAILRRTIEYIRFLQNSNTKLKQENMALKMAARQNTLKGLLTTGTNLKYSPEDTPPHSDHSLSPEHSLPPSPEYSANIKDEMEDESMTLTRG

Mean predicted aligned error: 18.51 Å

Secondary structure (DSSP, 8-state):
-HHHHHHHHHHHHHHHHHHHH-TT----HHHHHHHHHHHHHHHHHHHHHHHHHHHHHHHHHHHTSHHHHHHHTTSS---GGGSPP----------PPPPPP--------------------

Solvent-accessible surface area (backbone atoms only — not comparable to full-atom values): 7976 Å² total; per-residue (Å²): 112,68,70,60,54,55,47,56,54,50,52,55,52,49,52,53,33,34,78,75,66,38,78,88,56,90,69,55,72,71,55,41,57,51,50,49,56,53,48,52,54,50,51,54,54,50,49,53,50,51,51,51,52,52,50,52,51,54,51,53,57,48,47,73,31,76,67,32,49,58,61,58,57,69,70,54,82,74,57,85,79,76,58,78,76,84,80,84,66,83,85,76,80,96,73,81,79,78,83,76,82,84,78,79,88,80,81,84,87,85,77,92,83,83,90,83,88,88,76,90,134